Protein AF-A0A7K2E6H7-F1 (afdb_monomer_lite)

Foldseek 3Di:
DDDDDDDDDDDDDDDDDDDDDDDPDDDDPPPPPDPDDPPDDPQDPLLVLLVQLVVLVVLLVVLCVVQPDDPVRDDPVSNVSNVVSVVSNVVSVVVQVPDPPHDPDSVSSVVSRD

Sequence (114 aa):
MHRIAPLVVLAALAVGCASSQPAPAAPATTSTGRPAASTAPPRPGWCSLYDGWKQAGDTMASIERQHGSKVTTWPDDAYTRWERALTAQMNNADRLWGRTDVPKGWDARARACR

Structure (mmCIF, N/CA/C/O backbone):
data_AF-A0A7K2E6H7-F1
#
_entry.id   AF-A0A7K2E6H7-F1
#
loop_
_atom_site.group_PDB
_atom_site.id
_atom_site.type_symbol
_atom_site.label_atom_id
_atom_site.label_alt_id
_atom_site.label_comp_id
_atom_site.label_asym_id
_atom_site.label_entity_id
_atom_site.label_seq_id
_atom_site.pdbx_PDB_ins_code
_atom_site.Cartn_x
_atom_site.Cartn_y
_atom_site.Cartn_z
_atom_site.occupancy
_atom_site.B_iso_or_equiv
_atom_site.auth_seq_id
_atom_site.auth_comp_id
_atom_site.auth_asym_id
_atom_site.auth_atom_id
_atom_site.pdbx_PDB_model_num
ATOM 1 N N . MET A 1 1 ? 33.715 -71.979 6.664 1.00 39.31 1 MET A N 1
ATOM 2 C CA . MET A 1 1 ? 34.588 -72.550 5.616 1.00 39.31 1 MET A CA 1
ATOM 3 C C . MET A 1 1 ? 34.830 -71.487 4.554 1.00 39.31 1 MET A C 1
ATOM 5 O O . MET A 1 1 ? 33.956 -71.268 3.733 1.00 39.31 1 MET A O 1
ATOM 9 N N . HIS A 1 2 ? 35.957 -70.781 4.601 1.00 32.81 2 HIS A N 1
ATOM 10 C CA . HIS A 1 2 ? 36.511 -70.051 3.4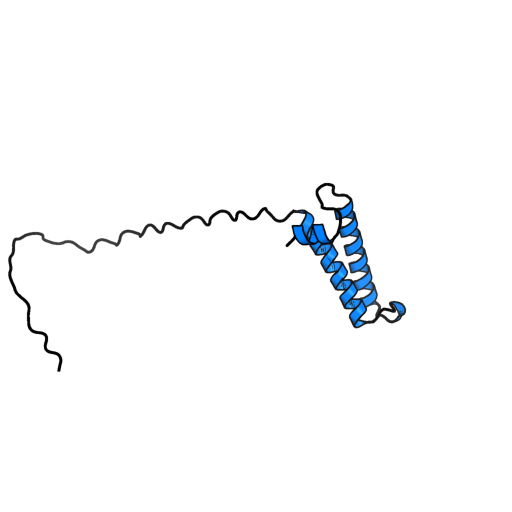57 1.00 32.81 2 HIS A CA 1
ATOM 11 C C . HIS A 1 2 ? 37.986 -70.440 3.407 1.00 32.81 2 HIS A C 1
ATOM 13 O O . HIS A 1 2 ? 38.725 -70.211 4.362 1.00 32.81 2 HIS A O 1
ATOM 19 N N . ARG A 1 3 ? 38.366 -71.141 2.338 1.00 31.80 3 ARG A N 1
ATOM 20 C CA . ARG A 1 3 ? 39.755 -71.435 1.995 1.00 31.80 3 ARG A CA 1
ATOM 21 C C . ARG A 1 3 ? 40.259 -70.254 1.175 1.00 31.80 3 ARG A C 1
ATOM 23 O O . ARG A 1 3 ? 39.662 -69.944 0.151 1.00 31.80 3 ARG A O 1
ATOM 30 N N . ILE A 1 4 ? 41.359 -69.650 1.601 1.00 33.56 4 ILE A N 1
ATOM 31 C CA . ILE A 1 4 ? 42.246 -68.910 0.708 1.00 33.56 4 ILE A CA 1
ATOM 32 C C . ILE A 1 4 ? 43.569 -69.671 0.739 1.00 33.56 4 ILE A C 1
ATOM 34 O O . ILE A 1 4 ? 44.168 -69.856 1.795 1.00 33.56 4 ILE A O 1
ATOM 38 N N . ALA A 1 5 ? 43.955 -70.175 -0.425 1.00 36.44 5 ALA A N 1
ATOM 39 C CA . ALA A 1 5 ? 45.274 -70.698 -0.749 1.00 36.44 5 ALA A CA 1
ATOM 40 C C . ALA A 1 5 ? 45.809 -69.848 -1.930 1.00 36.44 5 ALA A C 1
ATOM 42 O O . ALA A 1 5 ? 45.049 -69.056 -2.490 1.00 36.44 5 ALA A O 1
ATOM 43 N N . PRO A 1 6 ? 47.095 -69.933 -2.287 1.00 41.66 6 PRO A N 1
ATOM 44 C CA . PRO A 1 6 ? 48.097 -68.999 -1.793 1.00 41.66 6 PRO A CA 1
ATOM 45 C C . PRO A 1 6 ? 48.753 -68.190 -2.920 1.00 41.66 6 PRO A C 1
ATOM 47 O O . PRO A 1 6 ? 48.589 -68.461 -4.106 1.00 41.66 6 PRO A O 1
ATOM 50 N N . LEU A 1 7 ? 49.548 -67.212 -2.485 1.00 39.94 7 LEU A N 1
ATOM 51 C CA . LEU A 1 7 ? 50.581 -66.534 -3.258 1.00 39.94 7 LEU A CA 1
ATOM 52 C C . LEU A 1 7 ? 51.430 -67.483 -4.125 1.00 39.94 7 LEU A C 1
ATOM 54 O O . LEU A 1 7 ? 51.891 -68.524 -3.660 1.00 39.94 7 LEU A O 1
ATOM 58 N N . VAL A 1 8 ? 51.783 -66.983 -5.309 1.00 35.38 8 VAL A N 1
ATOM 59 C CA . VAL A 1 8 ? 53.061 -67.222 -6.002 1.00 35.38 8 VAL A CA 1
ATOM 60 C C . VAL A 1 8 ? 53.718 -65.826 -6.059 1.00 35.38 8 VAL A C 1
ATOM 62 O O . VAL A 1 8 ? 53.108 -64.918 -6.613 1.00 35.38 8 VAL A O 1
ATOM 65 N N . VAL A 1 9 ? 54.715 -65.477 -5.222 1.00 33.94 9 VAL A N 1
ATOM 66 C CA . VAL A 1 9 ? 56.165 -65.814 -5.276 1.00 33.94 9 VAL A CA 1
ATOM 67 C C . VAL A 1 9 ? 56.778 -65.252 -6.589 1.00 33.94 9 VAL A C 1
ATOM 69 O O . VAL A 1 9 ? 56.166 -65.406 -7.631 1.00 33.94 9 VAL A O 1
ATOM 72 N N . LEU A 1 10 ? 57.899 -64.529 -6.715 1.00 37.28 10 LEU A N 1
ATOM 73 C CA . LEU A 1 10 ? 59.202 -64.336 -6.048 1.00 37.28 10 LEU A CA 1
ATOM 74 C C . LEU A 1 10 ? 59.574 -62.833 -6.206 1.00 37.28 10 LEU A C 1
ATOM 76 O O . LEU A 1 10 ? 59.143 -62.209 -7.170 1.00 37.28 10 LEU A O 1
ATOM 80 N N . ALA A 1 11 ? 60.213 -62.168 -5.233 1.00 35.94 11 ALA A N 1
ATOM 81 C CA . ALA A 1 11 ? 61.676 -61.974 -5.086 1.00 35.94 11 ALA A CA 1
ATOM 82 C C . ALA A 1 11 ? 62.353 -61.305 -6.318 1.00 35.94 11 ALA A C 1
ATOM 84 O O . ALA A 1 11 ? 62.080 -61.683 -7.444 1.00 35.94 11 ALA A O 1
ATOM 85 N N . ALA A 1 12 ? 63.270 -60.340 -6.224 1.00 39.69 12 ALA A N 1
ATOM 86 C CA . ALA A 1 12 ? 64.194 -60.008 -5.151 1.00 39.69 12 ALA A CA 1
ATOM 87 C C . ALA A 1 12 ? 64.799 -58.593 -5.341 1.00 39.69 12 ALA A C 1
ATOM 89 O O . ALA A 1 12 ? 65.047 -58.157 -6.460 1.00 39.69 12 ALA A O 1
ATOM 90 N N . LEU A 1 13 ? 65.037 -57.926 -4.206 1.00 37.31 13 LEU A N 1
ATOM 91 C CA . LEU A 1 13 ? 66.273 -57.250 -3.767 1.00 37.31 13 LEU A CA 1
ATOM 92 C C . LEU A 1 13 ? 67.174 -56.537 -4.798 1.00 37.31 13 LEU A C 1
ATOM 94 O O . LEU A 1 13 ? 67.904 -57.188 -5.535 1.00 37.31 13 LEU A O 1
ATOM 98 N N . ALA A 1 14 ? 67.305 -55.215 -4.643 1.00 37.38 14 ALA A N 1
ATOM 99 C CA . ALA A 1 14 ? 68.593 -54.552 -4.371 1.00 37.38 14 ALA A CA 1
ATOM 100 C C . ALA A 1 14 ? 68.330 -53.095 -3.928 1.00 37.38 14 ALA A C 1
ATOM 102 O O . ALA A 1 14 ? 67.708 -52.330 -4.651 1.00 37.38 14 ALA A O 1
ATOM 103 N N . VAL A 1 15 ? 68.551 -52.774 -2.650 1.00 38.22 15 VAL A N 1
ATOM 104 C CA . VAL A 1 15 ? 69.741 -52.070 -2.118 1.00 38.22 15 VAL A CA 1
ATOM 105 C C . VAL A 1 15 ? 69.598 -50.544 -2.166 1.00 38.22 15 VAL A C 1
ATOM 107 O O . VAL A 1 15 ? 69.604 -49.934 -3.225 1.00 38.22 15 VAL A O 1
ATOM 110 N N . GLY A 1 16 ? 69.586 -49.953 -0.966 1.00 35.16 16 GLY A N 1
ATOM 111 C CA . GLY A 1 16 ? 70.008 -48.576 -0.719 1.00 35.16 16 GLY A CA 1
ATOM 112 C C . GLY A 1 16 ? 68.888 -47.542 -0.645 1.00 35.16 16 GLY A C 1
ATOM 113 O O . GLY A 1 16 ? 68.419 -47.069 -1.665 1.00 35.16 16 GLY A O 1
ATOM 114 N N . CYS A 1 17 ? 68.527 -47.116 0.568 1.00 33.31 17 CYS A N 1
ATOM 115 C CA . CYS A 1 17 ? 68.763 -45.731 0.990 1.00 33.31 17 CYS A CA 1
ATOM 116 C C . CYS A 1 17 ? 68.455 -45.596 2.484 1.00 33.31 17 CYS A C 1
ATOM 118 O O . CYS A 1 17 ? 67.369 -45.936 2.950 1.00 33.31 17 CYS A O 1
ATOM 120 N N . ALA A 1 18 ? 69.440 -45.120 3.238 1.00 38.91 18 ALA A N 1
ATOM 121 C CA . ALA A 1 18 ? 69.261 -44.715 4.617 1.00 38.91 18 ALA A CA 1
ATOM 122 C C . ALA A 1 18 ? 68.267 -43.543 4.705 1.00 38.91 18 ALA A C 1
ATOM 124 O O . ALA A 1 18 ? 68.304 -42.635 3.880 1.00 38.91 18 ALA A O 1
ATOM 125 N N . SER A 1 19 ? 67.441 -43.584 5.751 1.00 47.09 19 SER A N 1
ATOM 126 C CA . SER A 1 19 ? 66.839 -42.435 6.438 1.00 47.09 19 SER A CA 1
ATOM 127 C C . SER A 1 19 ? 66.040 -41.448 5.579 1.00 47.09 19 SER A C 1
ATOM 129 O O . SER A 1 19 ? 66.583 -40.519 4.988 1.00 47.09 19 SER A O 1
ATOM 131 N N . SER A 1 20 ? 64.711 -41.541 5.609 1.00 41.12 20 SER A N 1
ATOM 132 C CA . SER A 1 20 ? 63.852 -40.417 5.220 1.00 41.12 20 SER A CA 1
ATOM 133 C C . SER A 1 20 ? 62.664 -40.313 6.173 1.00 41.12 20 SER A C 1
ATOM 135 O O . SER A 1 20 ? 61.789 -41.174 6.202 1.00 41.12 20 SER A O 1
ATOM 137 N N . GLN A 1 21 ? 62.689 -39.260 6.996 1.00 46.56 21 GLN A N 1
ATOM 138 C CA . GLN A 1 21 ? 61.562 -38.766 7.790 1.00 46.56 21 GLN A CA 1
ATOM 139 C C . GLN A 1 21 ? 60.306 -38.596 6.916 1.00 46.56 21 GLN A C 1
ATOM 141 O O . GLN A 1 21 ? 60.438 -38.266 5.735 1.00 46.56 21 GLN A O 1
ATOM 146 N N . PRO A 1 22 ? 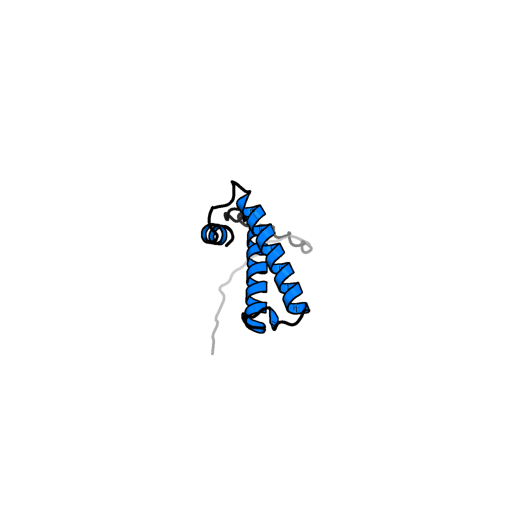59.090 -38.756 7.471 1.00 46.44 22 PRO A N 1
ATOM 147 C CA . PRO A 1 22 ? 57.869 -38.497 6.721 1.00 46.44 22 PRO A CA 1
ATOM 148 C C . PRO A 1 22 ? 57.822 -37.030 6.277 1.00 46.44 22 PRO A C 1
ATOM 150 O O . PRO A 1 22 ? 57.925 -36.113 7.093 1.00 46.44 22 PRO A O 1
ATOM 153 N N . ALA A 1 23 ? 57.675 -36.818 4.970 1.00 52.28 23 ALA A N 1
ATOM 154 C CA . ALA A 1 23 ? 57.418 -35.506 4.396 1.00 52.28 23 ALA A CA 1
ATOM 155 C C . ALA A 1 23 ? 56.022 -35.008 4.833 1.00 52.28 23 ALA A C 1
ATOM 157 O O . ALA A 1 23 ? 55.074 -35.799 4.835 1.00 52.28 23 ALA A O 1
ATOM 158 N N . PRO A 1 24 ? 55.855 -33.722 5.193 1.00 49.59 24 PRO A N 1
ATOM 159 C CA . PRO A 1 24 ? 54.535 -33.154 5.448 1.00 49.59 24 PRO A CA 1
ATOM 160 C C . PRO A 1 24 ? 53.691 -33.190 4.165 1.00 49.59 24 PRO A C 1
ATOM 162 O O . PRO A 1 24 ? 54.174 -32.863 3.081 1.00 49.59 24 PRO A O 1
ATOM 165 N N . ALA A 1 25 ? 52.432 -33.618 4.289 1.00 53.00 25 ALA A N 1
ATOM 166 C CA . ALA A 1 25 ? 51.503 -33.747 3.171 1.00 53.00 25 ALA A CA 1
ATOM 167 C C . ALA A 1 25 ? 51.336 -32.412 2.423 1.00 53.00 25 ALA A C 1
ATOM 169 O O . ALA A 1 25 ? 51.103 -31.368 3.034 1.00 53.00 25 ALA A O 1
ATOM 170 N N . ALA A 1 26 ? 51.438 -32.455 1.093 1.00 53.22 26 ALA A N 1
ATOM 171 C CA . ALA A 1 26 ? 51.179 -31.305 0.238 1.00 53.22 26 ALA A CA 1
ATOM 172 C C . ALA A 1 26 ? 49.718 -30.834 0.402 1.00 53.22 26 ALA A C 1
ATOM 174 O O . ALA A 1 26 ? 48.813 -31.673 0.450 1.00 53.22 26 ALA A O 1
ATOM 175 N N . PRO A 1 27 ? 49.453 -29.517 0.475 1.00 48.94 27 PRO A N 1
ATOM 176 C CA . PRO A 1 27 ? 48.090 -29.016 0.558 1.00 48.94 27 PRO A CA 1
ATOM 177 C C . PRO A 1 27 ? 47.339 -29.344 -0.737 1.00 48.94 27 PRO A C 1
ATOM 179 O O . PRO A 1 27 ? 47.759 -28.971 -1.834 1.00 48.94 27 PRO A O 1
ATOM 182 N N . ALA A 1 28 ? 46.211 -30.043 -0.600 1.00 48.03 28 ALA A N 1
ATOM 183 C CA . ALA A 1 28 ? 45.281 -30.277 -1.692 1.00 48.03 28 ALA A CA 1
ATOM 184 C C . ALA A 1 28 ? 44.797 -28.927 -2.237 1.00 48.03 28 ALA A C 1
ATOM 186 O O . ALA A 1 28 ? 44.253 -28.100 -1.503 1.00 48.03 28 ALA A O 1
ATOM 187 N N . THR A 1 29 ? 45.003 -28.686 -3.529 1.00 43.41 29 THR A N 1
ATOM 188 C CA . THR A 1 29 ? 44.472 -27.502 -4.201 1.00 43.41 29 THR A CA 1
ATOM 189 C C . THR A 1 29 ? 42.980 -27.724 -4.421 1.00 43.41 29 THR A C 1
ATOM 191 O O . THR A 1 29 ? 42.552 -28.307 -5.416 1.00 43.41 29 THR A O 1
ATOM 194 N N . THR A 1 30 ? 42.167 -27.297 -3.459 1.00 44.44 30 THR A N 1
ATOM 195 C CA . THR A 1 30 ? 40.716 -27.240 -3.624 1.00 44.44 30 THR A CA 1
ATOM 196 C C . THR A 1 30 ? 40.414 -26.197 -4.695 1.00 44.44 30 THR 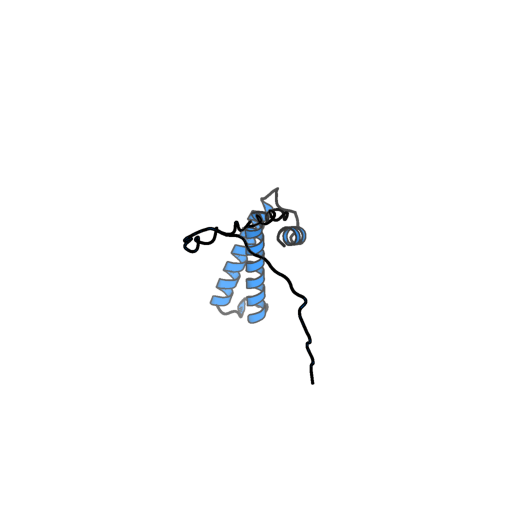A C 1
ATOM 198 O O . THR A 1 30 ? 40.466 -24.995 -4.439 1.00 44.44 30 THR A O 1
ATOM 201 N N . SER A 1 31 ? 40.112 -26.643 -5.915 1.00 45.59 31 SER A N 1
ATOM 202 C CA . SER A 1 31 ? 39.446 -25.789 -6.897 1.00 45.59 31 SER A CA 1
ATOM 203 C C . SER A 1 31 ? 38.032 -25.524 -6.398 1.00 45.59 31 SER A C 1
ATOM 205 O O . SER A 1 31 ? 37.098 -26.268 -6.689 1.00 45.59 31 SER A O 1
ATOM 207 N N . THR A 1 32 ? 37.875 -24.463 -5.610 1.00 54.97 32 THR A N 1
ATOM 208 C CA . THR A 1 32 ? 36.571 -23.861 -5.351 1.00 54.97 32 THR A CA 1
ATOM 209 C C . THR A 1 32 ? 36.076 -23.313 -6.681 1.00 54.97 32 THR A C 1
ATOM 211 O O . THR A 1 32 ? 36.474 -22.229 -7.109 1.00 54.97 32 THR A O 1
ATOM 214 N N . GLY A 1 33 ? 35.246 -24.094 -7.374 1.00 46.56 33 GLY A N 1
ATOM 215 C CA . GLY A 1 33 ? 34.521 -23.624 -8.544 1.00 46.56 33 GLY A CA 1
ATOM 216 C C . GLY A 1 33 ? 33.778 -22.347 -8.166 1.00 46.56 33 GLY A C 1
ATOM 217 O O . GLY A 1 33 ? 32.934 -22.358 -7.271 1.00 46.56 33 GLY A O 1
ATOM 218 N N . ARG A 1 34 ? 34.132 -21.230 -8.810 1.00 57.53 34 ARG A N 1
ATOM 219 C CA . ARG A 1 34 ? 33.370 -19.982 -8.726 1.00 57.53 34 ARG A CA 1
ATOM 220 C C . ARG A 1 34 ? 31.911 -20.336 -9.044 1.00 57.53 34 ARG A C 1
ATOM 222 O O . ARG A 1 34 ? 31.681 -20.871 -10.131 1.00 57.53 34 ARG A O 1
ATOM 229 N N . PRO A 1 35 ? 30.941 -20.072 -8.147 1.00 52.69 35 PRO A N 1
ATOM 230 C CA . PRO A 1 35 ? 29.545 -20.275 -8.486 1.00 52.69 35 PRO A CA 1
ATOM 231 C C . PRO A 1 35 ? 29.266 -19.480 -9.757 1.00 52.69 35 PRO A C 1
ATOM 233 O O . PRO A 1 35 ? 29.614 -18.296 -9.832 1.00 52.69 35 PRO A O 1
ATOM 236 N N . ALA A 1 36 ? 28.722 -20.148 -10.776 1.00 60.25 36 ALA A N 1
ATOM 237 C CA . ALA A 1 36 ? 28.281 -19.486 -11.992 1.00 60.25 36 ALA A CA 1
ATOM 238 C C . ALA A 1 36 ? 27.430 -18.280 -11.582 1.00 60.25 36 ALA A C 1
ATOM 240 O O . ALA A 1 36 ? 26.527 -18.416 -10.754 1.00 60.25 36 ALA A O 1
ATOM 241 N N . ALA A 1 37 ? 27.776 -17.095 -12.093 1.00 61.97 37 ALA A N 1
ATOM 242 C CA . ALA A 1 37 ? 27.009 -15.891 -11.825 1.00 61.97 37 ALA A CA 1
ATOM 243 C C . ALA A 1 37 ? 25.551 -16.190 -12.181 1.00 61.97 37 ALA A C 1
ATOM 245 O O . ALA A 1 37 ? 25.258 -16.559 -13.320 1.00 61.97 37 ALA A O 1
ATOM 246 N N . SER A 1 38 ? 24.671 -16.110 -11.180 1.00 59.28 38 SER A N 1
ATOM 247 C CA . SER A 1 38 ? 23.246 -16.362 -11.353 1.00 59.28 38 SER A CA 1
ATOM 248 C C . SER A 1 38 ? 22.765 -15.517 -12.529 1.00 59.28 38 SER A C 1
ATOM 250 O O . SER A 1 38 ? 22.839 -14.293 -12.483 1.00 59.28 38 SER A O 1
ATOM 252 N N . THR A 1 39 ? 22.331 -16.164 -13.611 1.00 65.69 39 THR A N 1
ATOM 253 C CA . THR A 1 39 ? 21.910 -15.498 -14.858 1.00 65.69 39 THR A CA 1
ATOM 254 C C . THR A 1 39 ? 20.531 -14.842 -14.714 1.00 65.69 39 THR A C 1
ATOM 256 O O . THR A 1 39 ? 19.983 -14.315 -15.678 1.00 65.69 39 THR A O 1
ATOM 259 N N . ALA A 1 40 ? 19.950 -14.879 -13.511 1.00 61.62 40 ALA A N 1
ATOM 260 C CA . ALA A 1 40 ? 18.725 -14.171 -13.206 1.00 61.62 40 ALA A CA 1
ATOM 261 C C . ALA A 1 40 ? 18.994 -12.657 -13.267 1.00 61.62 40 ALA A C 1
ATOM 263 O O . ALA A 1 40 ? 19.901 -12.174 -12.579 1.00 61.62 40 ALA A O 1
ATOM 264 N N . PRO A 1 41 ? 18.232 -11.896 -14.073 1.00 67.00 41 PRO A N 1
ATOM 265 C CA . PRO A 1 41 ? 18.335 -10.450 -14.051 1.00 67.00 41 PRO A CA 1
ATOM 266 C C . PRO A 1 41 ? 18.066 -9.939 -12.627 1.00 67.00 41 PRO A C 1
ATOM 268 O O . PRO A 1 41 ? 17.219 -10.495 -11.919 1.00 67.00 41 PRO A O 1
ATOM 271 N N . PRO A 1 42 ? 18.788 -8.900 -12.179 1.00 79.19 42 PRO A N 1
ATOM 272 C CA . PRO A 1 42 ? 18.601 -8.355 -10.846 1.00 79.19 42 PRO A CA 1
ATOM 273 C C . PRO A 1 42 ? 17.162 -7.864 -10.678 1.00 79.19 42 PRO A C 1
ATOM 275 O O . PRO A 1 42 ? 16.596 -7.234 -11.576 1.00 79.19 42 PRO A O 1
ATOM 278 N N . ARG A 1 43 ? 16.580 -8.139 -9.505 1.00 88.12 43 ARG A N 1
ATOM 279 C CA . ARG A 1 43 ? 15.238 -7.672 -9.144 1.00 88.12 43 ARG A CA 1
ATOM 280 C C . ARG A 1 43 ? 15.163 -6.151 -9.341 1.00 88.12 43 ARG A C 1
ATOM 282 O O . ARG A 1 43 ? 16.026 -5.447 -8.807 1.00 88.12 43 ARG A O 1
ATOM 289 N N . PRO A 1 44 ? 14.165 -5.623 -10.073 1.00 91.75 44 PRO A N 1
ATOM 290 C CA . PRO A 1 44 ? 14.069 -4.191 -10.314 1.00 91.75 44 PRO A CA 1
ATOM 291 C C . PRO A 1 44 ? 14.074 -3.389 -9.010 1.00 91.75 44 PRO A C 1
ATOM 293 O O . PRO A 1 44 ? 13.370 -3.725 -8.058 1.00 91.75 44 PRO A O 1
ATOM 296 N N . GLY A 1 45 ? 14.824 -2.285 -8.968 1.00 89.69 45 GLY A N 1
ATOM 297 C CA . GLY A 1 45 ? 14.951 -1.468 -7.753 1.00 89.69 45 GLY A CA 1
ATOM 298 C C . GLY A 1 45 ? 13.623 -0.874 -7.260 1.00 89.69 45 GLY A C 1
ATOM 299 O O . GLY A 1 45 ? 13.482 -0.563 -6.079 1.00 89.69 45 GLY A O 1
ATOM 300 N N . TRP A 1 46 ? 12.623 -0.750 -8.139 1.00 94.75 46 TRP A N 1
ATOM 301 C CA . TRP A 1 46 ? 11.271 -0.313 -7.781 1.00 94.75 46 TRP A CA 1
ATOM 302 C C . TRP A 1 46 ? 10.430 -1.396 -7.089 1.00 94.75 46 TRP A C 1
ATOM 304 O O . TRP A 1 46 ? 9.378 -1.069 -6.540 1.00 94.75 46 TRP A O 1
ATOM 314 N N . CYS A 1 47 ? 10.876 -2.657 -7.052 1.00 96.12 47 CYS A N 1
ATOM 315 C CA . CYS A 1 47 ? 10.132 -3.733 -6.396 1.00 96.12 47 CYS A CA 1
ATOM 316 C C . CYS A 1 47 ? 9.952 -3.517 -4.891 1.00 96.12 47 CYS A C 1
ATOM 318 O O . CYS A 1 47 ? 8.953 -3.963 -4.345 1.00 96.12 47 CYS A O 1
ATOM 320 N N . SER A 1 48 ? 10.835 -2.764 -4.230 1.00 95.69 48 SER A N 1
ATOM 321 C CA . SER A 1 48 ? 10.646 -2.367 -2.826 1.00 95.69 48 SER A CA 1
ATOM 322 C C . SER A 1 48 ? 9.406 -1.485 -2.619 1.00 95.69 48 SER A C 1
ATOM 324 O O . SER A 1 48 ? 8.705 -1.625 -1.620 1.00 95.69 48 SER A O 1
ATOM 326 N N . LEU A 1 49 ? 9.088 -0.611 -3.583 1.00 96.38 49 LEU A N 1
ATOM 327 C CA . LEU A 1 49 ? 7.869 0.206 -3.561 1.00 96.38 49 LEU A CA 1
ATOM 328 C C . LEU A 1 49 ? 6.629 -0.657 -3.786 1.00 96.38 49 LEU A C 1
ATOM 330 O O . LEU A 1 49 ? 5.607 -0.450 -3.140 1.00 96.38 49 LEU A O 1
ATOM 334 N N . TYR A 1 50 ? 6.724 -1.633 -4.693 1.00 97.12 50 TYR A N 1
ATOM 335 C CA . TYR A 1 50 ? 5.647 -2.591 -4.932 1.00 97.12 50 TYR A CA 1
ATOM 336 C C . TYR A 1 50 ? 5.384 -3.463 -3.697 1.00 97.12 50 TYR A C 1
ATOM 338 O O . TYR A 1 50 ? 4.230 -3.617 -3.300 1.00 97.12 50 TYR A O 1
ATOM 346 N N . ASP A 1 51 ? 6.437 -3.964 -3.050 1.00 97.12 51 ASP A N 1
ATOM 347 C CA . ASP A 1 51 ? 6.332 -4.739 -1.813 1.00 97.12 51 ASP A CA 1
ATOM 348 C C . ASP A 1 51 ? 5.689 -3.909 -0.696 1.00 97.12 51 ASP A C 1
ATOM 350 O O . ASP A 1 51 ? 4.770 -4.383 -0.032 1.00 97.12 51 ASP A O 1
ATOM 354 N N . GLY A 1 52 ? 6.107 -2.648 -0.535 1.00 97.81 52 GLY A N 1
ATOM 355 C CA . GLY A 1 52 ? 5.517 -1.732 0.442 1.00 97.81 52 GLY A CA 1
ATOM 356 C C . GLY A 1 52 ? 4.044 -1.419 0.159 1.00 97.81 52 GLY A C 1
ATOM 357 O O . GLY A 1 52 ? 3.228 -1.400 1.079 1.00 97.81 52 GLY A O 1
ATOM 358 N N . TRP A 1 53 ? 3.676 -1.218 -1.110 1.00 97.56 53 TRP A N 1
ATOM 359 C CA . TRP A 1 53 ? 2.278 -1.064 -1.525 1.00 97.56 53 TRP A CA 1
ATOM 360 C C . TRP A 1 53 ? 1.446 -2.308 -1.177 1.00 97.56 53 TRP A C 1
ATOM 362 O O . TRP A 1 53 ? 0.359 -2.192 -0.604 1.00 97.56 53 TRP A O 1
ATOM 372 N N . LYS A 1 54 ? 1.975 -3.498 -1.479 1.00 97.75 54 LYS A N 1
ATOM 373 C CA . LYS A 1 54 ? 1.304 -4.772 -1.215 1.00 97.75 54 LYS A CA 1
ATOM 374 C C . LYS A 1 54 ? 1.124 -5.003 0.285 1.00 97.75 54 LYS A C 1
ATOM 376 O O . LYS A 1 54 ? 0.009 -5.252 0.727 1.00 97.75 54 LYS A O 1
ATOM 381 N N . GLN A 1 55 ? 2.189 -4.850 1.071 1.00 98.44 55 GLN A N 1
ATOM 382 C CA . GLN A 1 55 ? 2.160 -5.037 2.522 1.00 98.44 55 GLN A CA 1
ATOM 383 C C . GLN A 1 55 ? 1.152 -4.102 3.205 1.00 98.44 55 GLN A C 1
ATOM 385 O O . GLN A 1 55 ? 0.447 -4.507 4.133 1.00 98.44 55 GLN A O 1
ATOM 390 N N . ALA A 1 56 ? 1.066 -2.854 2.747 1.00 98.44 56 ALA A N 1
ATOM 391 C CA . ALA A 1 56 ? 0.083 -1.902 3.239 1.00 98.44 56 ALA A CA 1
ATOM 392 C C . ALA A 1 56 ? -1.357 -2.349 2.925 1.00 98.44 56 ALA A C 1
ATOM 394 O O . ALA A 1 56 ? -2.214 -2.324 3.807 1.00 98.44 56 ALA A O 1
ATOM 395 N N . GLY A 1 57 ? -1.605 -2.846 1.708 1.00 98.06 57 GLY A N 1
ATOM 396 C CA . GLY A 1 57 ? -2.892 -3.442 1.334 1.00 98.06 57 GLY A CA 1
ATOM 397 C C . GLY A 1 57 ? -3.260 -4.661 2.172 1.00 98.06 57 GLY A C 1
ATOM 398 O O . GLY A 1 57 ? -4.366 -4.732 2.705 1.00 98.06 57 GLY A O 1
ATOM 399 N N . ASP A 1 58 ? -2.312 -5.577 2.363 1.00 98.25 58 ASP A N 1
ATOM 400 C CA . ASP A 1 58 ? -2.495 -6.769 3.194 1.00 98.25 58 ASP A CA 1
ATOM 401 C C . ASP A 1 58 ? -2.800 -6.392 4.655 1.00 98.25 58 ASP A C 1
ATOM 403 O O . ASP A 1 58 ? -3.616 -7.037 5.317 1.00 98.25 58 ASP A O 1
ATOM 407 N N . THR A 1 59 ? -2.189 -5.312 5.154 1.00 98.19 59 THR A N 1
ATOM 408 C CA . THR A 1 59 ? -2.455 -4.773 6.496 1.00 98.19 59 THR A CA 1
ATOM 409 C C . THR A 1 59 ? -3.882 -4.246 6.612 1.00 98.19 59 THR A C 1
ATOM 411 O O . THR A 1 59 ? -4.576 -4.608 7.562 1.00 98.19 59 THR A O 1
ATOM 414 N N . MET A 1 60 ? -4.342 -3.448 5.644 1.00 97.62 60 MET A N 1
ATOM 415 C CA . MET A 1 60 ? -5.719 -2.942 5.626 1.00 97.62 60 MET A CA 1
ATOM 416 C C . MET A 1 60 ? -6.735 -4.085 5.569 1.00 97.62 60 MET A C 1
ATOM 418 O O . MET A 1 60 ? -7.609 -4.169 6.429 1.00 97.62 60 MET A O 1
ATOM 422 N N . ALA A 1 61 ? -6.546 -5.035 4.650 1.00 97.25 61 ALA A N 1
ATOM 423 C CA . ALA A 1 61 ? -7.414 -6.204 4.515 1.00 97.25 61 ALA A CA 1
ATOM 424 C C . ALA A 1 61 ? -7.400 -7.108 5.763 1.00 97.25 61 ALA A C 1
ATOM 426 O O . ALA A 1 61 ? -8.367 -7.812 6.054 1.00 97.25 61 ALA A O 1
A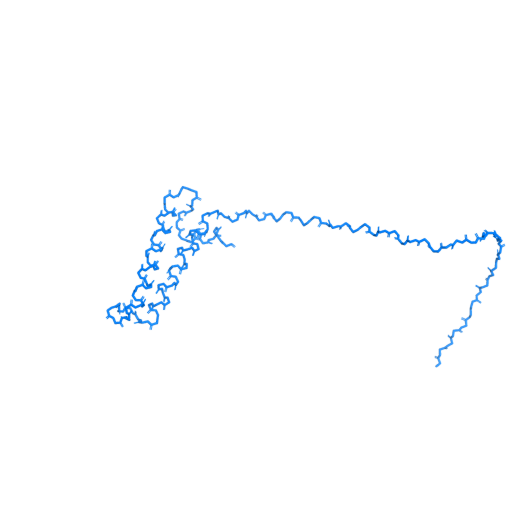TOM 427 N N . SER A 1 62 ? -6.296 -7.137 6.513 1.00 97.56 62 SER A N 1
ATOM 428 C CA . SER A 1 62 ? -6.228 -7.843 7.795 1.00 97.56 62 SER A CA 1
ATOM 429 C C . SER A 1 62 ? -7.100 -7.168 8.857 1.00 97.56 62 SER A C 1
ATOM 431 O O . SER A 1 62 ? -7.894 -7.844 9.509 1.00 97.56 62 SER A O 1
ATOM 433 N N . ILE A 1 63 ? -7.009 -5.841 8.985 1.00 96.81 63 ILE A N 1
ATOM 434 C CA . ILE A 1 63 ? -7.794 -5.060 9.954 1.00 96.81 63 ILE A CA 1
ATOM 435 C C . ILE A 1 63 ? -9.291 -5.145 9.624 1.00 96.81 63 ILE A C 1
ATOM 437 O O . ILE A 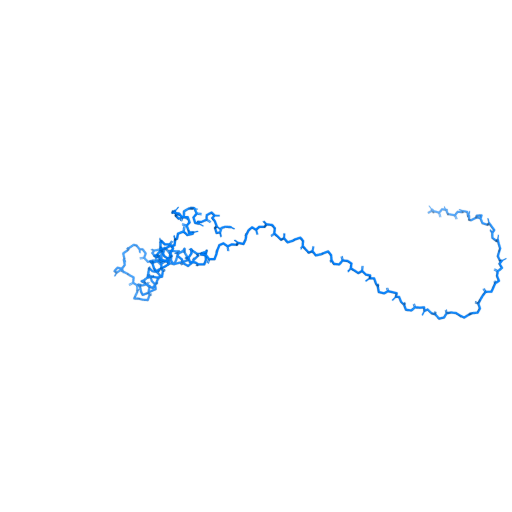1 63 ? -10.102 -5.439 10.501 1.00 96.81 63 ILE A O 1
ATOM 441 N N . GLU A 1 64 ? -9.656 -5.000 8.350 1.00 95.81 64 GLU A N 1
ATOM 442 C CA . GLU A 1 64 ? -11.045 -5.121 7.888 1.00 95.81 64 GLU A CA 1
ATOM 443 C C . GLU A 1 64 ? -11.635 -6.513 8.151 1.00 95.81 64 GLU A C 1
ATOM 445 O O . GLU A 1 64 ? -12.802 -6.633 8.518 1.00 95.81 64 GLU A O 1
ATOM 450 N N . ARG A 1 65 ? -10.841 -7.586 8.031 1.00 96.69 65 ARG A N 1
ATOM 451 C CA . ARG A 1 65 ? -11.295 -8.940 8.396 1.00 96.69 65 ARG A CA 1
ATOM 452 C C . ARG A 1 65 ? -11.504 -9.112 9.899 1.00 96.69 65 ARG A C 1
ATOM 454 O O . ARG A 1 65 ? -12.376 -9.879 10.292 1.00 96.69 65 ARG A O 1
ATOM 461 N N . GLN A 1 66 ? -10.707 -8.435 10.724 1.00 96.38 66 GLN A N 1
ATOM 462 C CA . GLN A 1 66 ? -10.793 -8.529 12.184 1.00 96.38 66 GLN A CA 1
ATOM 463 C C . GLN A 1 66 ? -11.986 -7.754 12.749 1.00 96.38 66 GLN A C 1
ATOM 465 O O . GLN A 1 66 ? -12.635 -8.232 13.676 1.00 96.38 66 GLN A O 1
ATOM 470 N N . HIS A 1 67 ? -12.284 -6.583 12.189 1.00 94.81 67 HIS A N 1
ATOM 471 C CA . HIS A 1 67 ? -13.282 -5.666 12.747 1.00 94.81 67 HIS A CA 1
ATOM 472 C C . HIS A 1 67 ? -14.521 -5.471 11.858 1.00 94.81 67 HIS A C 1
ATOM 474 O O . HIS A 1 67 ? -15.457 -4.768 12.239 1.00 94.81 67 HIS A O 1
ATOM 480 N N . GLY A 1 68 ? -14.557 -6.107 10.685 1.00 92.12 68 GLY A N 1
ATOM 481 C CA . GLY A 1 68 ? -15.617 -5.951 9.695 1.00 92.12 68 GLY A CA 1
ATOM 482 C C . GLY A 1 68 ? -15.481 -4.667 8.874 1.00 92.12 68 GLY A C 1
ATOM 483 O O . GLY A 1 68 ? -14.576 -3.861 9.065 1.00 92.12 68 GLY A O 1
ATOM 484 N N . SER A 1 69 ? -16.416 -4.452 7.948 1.00 87.38 69 SER A N 1
ATOM 485 C CA . SER A 1 69 ? -16.373 -3.340 6.984 1.00 87.38 69 SER A CA 1
ATOM 486 C C . SER A 1 69 ? -16.811 -1.980 7.543 1.00 87.38 69 SER A C 1
ATOM 488 O O . SER A 1 69 ? -16.634 -0.959 6.881 1.00 87.38 69 SER A O 1
ATOM 490 N N . LYS A 1 70 ? -17.404 -1.934 8.742 1.00 91.00 70 LYS A N 1
ATOM 491 C CA . LYS A 1 70 ? -17.878 -0.686 9.355 1.00 91.00 70 LYS A CA 1
ATOM 492 C C . LYS A 1 70 ? -16.787 -0.071 10.223 1.00 91.00 70 LYS A C 1
ATOM 494 O O . LYS A 1 70 ? -16.673 -0.390 11.397 1.00 91.00 70 LYS A O 1
ATOM 499 N N . VAL A 1 71 ? -16.043 0.873 9.654 1.00 88.81 71 VAL A N 1
ATOM 500 C CA . VAL A 1 71 ? -14.958 1.586 10.350 1.00 88.81 71 VAL A CA 1
ATOM 501 C C . VAL A 1 71 ? -15.421 2.255 11.654 1.00 88.81 71 VAL A C 1
ATOM 503 O O . VAL A 1 71 ? -14.673 2.303 12.621 1.00 88.81 71 VAL A O 1
ATOM 506 N N . THR A 1 72 ? -16.678 2.703 11.733 1.00 90.81 72 THR A N 1
ATOM 507 C CA . THR A 1 72 ? -17.244 3.340 12.937 1.00 90.81 72 THR A CA 1
ATOM 508 C C . THR A 1 72 ? -17.366 2.413 14.148 1.00 90.81 72 THR A C 1
ATOM 510 O O . THR A 1 72 ? -17.635 2.893 15.244 1.00 90.81 72 THR A O 1
ATOM 513 N N . THR A 1 73 ? -17.209 1.098 13.969 1.00 91.12 73 THR A N 1
ATOM 514 C CA . THR A 1 73 ? -17.238 0.115 15.063 1.00 91.12 73 THR A CA 1
ATOM 515 C C . THR A 1 73 ? -15.846 -0.369 15.454 1.00 91.12 73 THR A C 1
ATOM 517 O O . THR A 1 73 ? -15.724 -1.285 16.267 1.00 91.12 73 THR A O 1
ATOM 520 N N . TRP A 1 74 ? -14.797 0.172 14.835 1.00 96.06 74 TRP A N 1
ATOM 521 C CA . TRP A 1 74 ? -13.427 -0.223 15.118 1.00 96.06 74 TRP A CA 1
ATOM 522 C C . TRP A 1 74 ? -12.923 0.479 16.379 1.00 96.06 74 TRP A C 1
ATOM 524 O O . TRP A 1 74 ? -13.312 1.616 16.641 1.00 96.06 74 TRP A O 1
ATOM 534 N N . PRO A 1 75 ? -12.038 -0.162 17.154 1.00 96.19 75 PRO A N 1
ATOM 535 C CA . PRO A 1 75 ? -11.298 0.547 18.184 1.00 96.19 75 PRO A CA 1
ATOM 536 C C . PRO A 1 75 ? -10.318 1.551 17.541 1.00 96.19 75 PRO A C 1
ATOM 538 O O . PRO A 1 75 ? -9.834 1.342 16.422 1.00 96.19 75 PRO A O 1
ATOM 541 N N . ASP A 1 76 ? -10.026 2.648 18.246 1.00 95.50 76 ASP A N 1
ATOM 542 C CA . ASP A 1 76 ? -9.237 3.779 17.722 1.00 95.50 76 ASP A CA 1
ATOM 543 C C . ASP A 1 76 ? -7.844 3.365 17.218 1.00 95.50 76 ASP A C 1
ATOM 545 O O . ASP A 1 76 ? -7.323 3.909 16.238 1.00 95.50 76 ASP A O 1
ATOM 549 N N . ASP A 1 77 ? -7.225 2.373 17.860 1.00 96.94 77 ASP A N 1
ATOM 550 C CA . ASP A 1 77 ? -5.919 1.847 17.470 1.00 96.94 77 ASP A CA 1
ATOM 551 C C . ASP A 1 77 ? -5.977 1.108 16.123 1.00 96.94 77 ASP A C 1
ATOM 553 O O . ASP A 1 77 ? -5.070 1.260 15.296 1.00 96.94 77 ASP A O 1
ATOM 557 N N . ALA A 1 78 ? -7.055 0.361 15.867 1.00 96.88 78 ALA A N 1
ATOM 558 C CA . ALA A 1 78 ? -7.287 -0.314 14.596 1.00 96.88 78 ALA A CA 1
ATOM 559 C C . ALA A 1 78 ? -7.503 0.699 13.467 1.00 96.88 78 ALA A C 1
ATOM 561 O O . ALA A 1 78 ? -6.859 0.579 12.420 1.00 96.88 78 ALA A O 1
ATOM 562 N N . TYR A 1 79 ? -8.317 1.735 13.703 1.00 96.62 79 TYR A N 1
ATOM 563 C CA . TYR A 1 79 ? -8.490 2.839 12.754 1.00 96.62 79 TYR A CA 1
ATOM 564 C C . TYR A 1 79 ? -7.153 3.517 12.433 1.00 96.62 79 TYR A C 1
ATOM 566 O O . TYR A 1 79 ? -6.751 3.591 11.273 1.00 96.62 79 TYR A O 1
ATOM 574 N N . THR A 1 80 ? -6.399 3.916 13.460 1.00 97.75 80 THR A N 1
ATOM 575 C CA . THR A 1 80 ? -5.110 4.609 13.293 1.00 97.75 80 THR A CA 1
ATOM 576 C C . THR A 1 80 ? -4.086 3.754 12.535 1.00 97.75 80 THR A C 1
ATOM 578 O O . THR A 1 80 ? -3.237 4.261 11.793 1.00 97.75 80 THR A O 1
ATOM 581 N N . ARG A 1 81 ? -4.100 2.432 12.733 1.00 97.75 81 ARG A N 1
ATOM 582 C CA . ARG A 1 81 ? -3.229 1.507 11.994 1.00 97.75 81 ARG A CA 1
ATOM 583 C C . ARG A 1 81 ? -3.660 1.354 10.540 1.00 97.75 81 ARG A C 1
ATOM 585 O O . ARG A 1 81 ? -2.792 1.330 9.667 1.00 97.75 81 ARG A O 1
ATOM 592 N N . TRP A 1 82 ? -4.961 1.265 10.282 1.00 97.62 82 TRP A N 1
ATOM 593 C CA . TRP A 1 82 ? -5.498 1.199 8.927 1.00 97.62 82 TRP A CA 1
ATOM 594 C C . TRP A 1 82 ? -5.207 2.486 8.152 1.00 97.62 82 TRP A C 1
ATOM 596 O O . TRP A 1 82 ? -4.700 2.411 7.040 1.00 97.62 82 TRP A O 1
ATOM 606 N N . GLU A 1 83 ? -5.394 3.657 8.762 1.00 97.69 83 GLU A N 1
ATOM 607 C CA . GLU A 1 83 ? -5.119 4.959 8.138 1.00 97.69 83 GLU A CA 1
ATOM 608 C C . GLU A 1 83 ? -3.633 5.125 7.776 1.00 97.69 83 GLU A C 1
ATOM 610 O O . GLU A 1 83 ? -3.281 5.571 6.677 1.00 97.69 83 GLU A O 1
ATOM 615 N N . ARG A 1 84 ? -2.731 4.678 8.662 1.00 98.44 84 ARG A N 1
ATOM 616 C CA . ARG A 1 84 ? -1.290 4.626 8.368 1.00 98.44 84 ARG A CA 1
ATOM 617 C C . ARG A 1 84 ? -0.973 3.695 7.201 1.00 98.44 84 ARG A C 1
ATOM 619 O O . ARG A 1 84 ? -0.149 4.043 6.353 1.00 98.44 84 ARG A O 1
ATOM 626 N N . ALA A 1 85 ? -1.617 2.531 7.141 1.00 98.31 85 ALA A N 1
ATOM 627 C CA . ALA A 1 85 ? -1.452 1.601 6.032 1.00 98.31 85 ALA A CA 1
ATOM 628 C C . ALA A 1 85 ? -1.997 2.191 4.721 1.00 98.31 85 ALA A C 1
ATOM 630 O O . ALA A 1 85 ? -1.290 2.164 3.718 1.00 98.31 85 ALA A O 1
ATOM 631 N N . LEU A 1 86 ? -3.177 2.812 4.730 1.00 98.00 86 LEU A N 1
ATOM 632 C CA . LEU A 1 86 ? -3.747 3.491 3.566 1.00 98.00 86 LEU A CA 1
ATOM 633 C C . LEU A 1 86 ? -2.794 4.558 3.022 1.00 98.00 86 LEU A C 1
ATOM 635 O O . LEU A 1 86 ? -2.468 4.558 1.835 1.00 98.00 86 LEU A O 1
ATOM 639 N N . THR A 1 87 ? -2.276 5.410 3.906 1.00 98.56 87 THR A N 1
ATOM 640 C CA . THR A 1 87 ? -1.313 6.457 3.548 1.00 98.56 87 THR A CA 1
ATOM 641 C C . THR A 1 87 ? -0.059 5.863 2.902 1.00 98.56 87 THR A C 1
ATOM 643 O O . THR A 1 87 ? 0.394 6.326 1.854 1.00 98.56 87 THR A O 1
ATOM 646 N N . ALA A 1 88 ? 0.498 4.798 3.486 1.00 98.31 88 ALA A N 1
ATOM 647 C CA . ALA A 1 88 ? 1.651 4.106 2.918 1.00 98.31 88 ALA A CA 1
ATOM 648 C C . ALA A 1 88 ? 1.333 3.475 1.552 1.00 98.31 88 ALA A C 1
ATOM 650 O O . ALA A 1 88 ? 2.161 3.534 0.638 1.00 98.31 88 ALA A O 1
ATOM 651 N N . GLN A 1 89 ? 0.139 2.898 1.393 1.00 98.25 89 GLN A N 1
ATOM 652 C CA . GLN A 1 89 ? -0.296 2.308 0.134 1.00 98.25 89 GLN A CA 1
ATOM 653 C C . GLN A 1 89 ? -0.387 3.374 -0.965 1.00 98.25 89 GLN A C 1
ATOM 655 O O . GLN A 1 89 ? 0.195 3.182 -2.035 1.00 98.25 89 GLN A O 1
ATOM 660 N N . MET A 1 90 ? -1.049 4.502 -0.695 1.00 98.25 90 MET A N 1
ATOM 661 C CA . MET A 1 90 ? -1.182 5.614 -1.641 1.00 98.25 90 MET A CA 1
ATOM 662 C C . MET A 1 90 ? 0.183 6.193 -2.025 1.00 98.25 90 MET A C 1
ATOM 664 O O . MET A 1 90 ? 0.504 6.273 -3.208 1.00 98.25 90 MET A O 1
ATOM 668 N N . ASN A 1 91 ? 1.043 6.478 -1.044 1.00 98.19 91 ASN A N 1
ATOM 669 C CA . ASN A 1 91 ? 2.378 7.027 -1.296 1.00 98.19 91 ASN A CA 1
ATOM 670 C C . ASN A 1 91 ? 3.240 6.103 -2.169 1.00 98.19 91 ASN A C 1
ATOM 672 O O . ASN A 1 91 ? 3.943 6.557 -3.074 1.00 98.19 91 ASN A O 1
ATOM 676 N N . ASN A 1 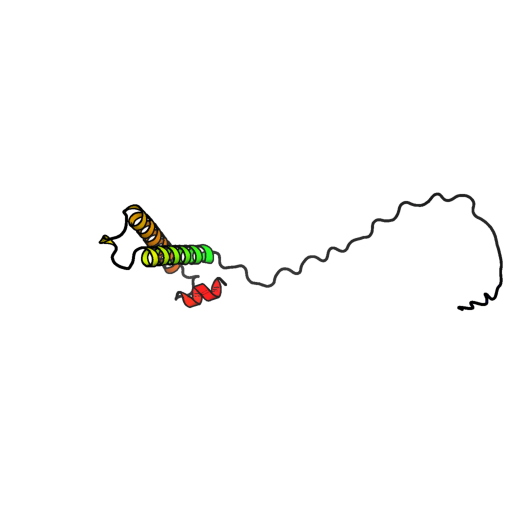92 ? 3.203 4.792 -1.918 1.00 97.81 92 ASN A N 1
ATOM 677 C CA . ASN A 1 92 ? 3.938 3.832 -2.739 1.00 97.81 92 ASN A CA 1
ATOM 678 C C . ASN A 1 92 ? 3.333 3.703 -4.145 1.00 97.81 92 ASN A C 1
ATOM 680 O O . ASN A 1 92 ? 4.084 3.593 -5.117 1.00 97.81 92 ASN A O 1
ATOM 684 N N . ALA A 1 93 ? 2.004 3.760 -4.272 1.00 96.12 93 ALA A N 1
ATOM 685 C CA . ALA A 1 93 ? 1.330 3.751 -5.566 1.00 96.12 93 ALA A CA 1
ATOM 686 C C . ALA A 1 93 ? 1.694 4.975 -6.413 1.00 96.12 93 ALA A C 1
ATOM 688 O O . ALA A 1 93 ? 2.066 4.805 -7.574 1.00 96.12 93 ALA A O 1
ATOM 689 N N . ASP A 1 94 ? 1.679 6.173 -5.835 1.00 96.19 94 ASP A N 1
ATOM 690 C CA . ASP A 1 94 ? 2.034 7.413 -6.530 1.00 96.19 94 ASP A CA 1
ATOM 691 C C . ASP A 1 94 ? 3.487 7.398 -7.005 1.00 96.19 94 ASP A C 1
ATOM 693 O O . ASP A 1 94 ? 3.778 7.685 -8.170 1.00 96.19 94 ASP A O 1
ATOM 697 N N . ARG A 1 95 ? 4.411 6.952 -6.146 1.00 95.62 95 ARG A N 1
ATOM 698 C CA . ARG A 1 95 ? 5.826 6.791 -6.514 1.00 95.62 95 ARG A CA 1
ATOM 699 C C . ARG A 1 95 ? 6.028 5.775 -7.636 1.00 95.62 95 ARG A C 1
ATOM 701 O O . ARG A 1 95 ? 6.942 5.938 -8.440 1.00 95.62 95 ARG A O 1
ATOM 708 N N . LEU A 1 96 ? 5.203 4.731 -7.706 1.00 95.56 96 LEU A N 1
ATOM 709 C CA . LEU A 1 96 ? 5.225 3.767 -8.809 1.00 95.56 96 LEU A CA 1
ATOM 710 C C . LEU A 1 96 ? 4.591 4.333 -10.085 1.00 95.56 96 LEU A C 1
ATOM 712 O O . LEU A 1 96 ? 5.046 4.007 -11.180 1.00 95.56 96 LEU A O 1
ATOM 716 N N . TRP A 1 97 ? 3.546 5.155 -9.977 1.00 89.50 97 TRP A N 1
ATOM 717 C CA . TRP A 1 97 ? 2.883 5.759 -11.134 1.00 89.50 97 TRP A CA 1
ATOM 718 C C . TRP A 1 97 ? 3.689 6.879 -11.784 1.00 89.50 97 TRP A C 1
ATOM 720 O O . TRP A 1 97 ? 3.629 7.011 -13.008 1.00 89.50 97 TRP A O 1
ATOM 730 N N . GLY A 1 98 ? 4.480 7.615 -11.001 1.00 89.44 98 GLY A N 1
ATOM 731 C CA . GLY A 1 98 ? 5.395 8.647 -11.498 1.00 89.44 98 GLY A CA 1
ATOM 732 C C . GLY A 1 98 ? 6.627 8.107 -12.232 1.00 89.44 98 GLY A C 1
ATOM 733 O O . GLY A 1 98 ? 7.394 8.884 -12.795 1.00 89.44 98 GLY A O 1
ATOM 734 N N . ARG A 1 99 ? 6.839 6.786 -12.243 1.00 92.12 99 ARG A N 1
ATOM 735 C CA . ARG A 1 99 ? 7.997 6.151 -12.877 1.00 92.12 99 ARG A CA 1
ATOM 736 C C . ARG A 1 99 ? 7.683 5.650 -14.282 1.00 92.12 99 ARG A C 1
ATOM 738 O O . ARG A 1 99 ? 6.670 4.993 -14.517 1.00 92.12 99 ARG A O 1
ATOM 745 N N . THR A 1 100 ? 8.592 5.926 -15.212 1.00 91.44 100 THR A N 1
ATOM 746 C CA . THR A 1 100 ? 8.515 5.477 -16.612 1.00 91.44 100 THR A CA 1
ATOM 747 C C . THR A 1 100 ? 9.098 4.079 -16.817 1.00 91.44 100 THR A C 1
ATOM 749 O O . THR A 1 100 ? 8.716 3.396 -17.761 1.00 91.44 100 THR A O 1
ATOM 752 N N . ASP A 1 101 ? 9.974 3.628 -15.916 1.00 90.69 101 ASP A N 1
ATOM 753 C CA . ASP A 1 101 ? 10.622 2.310 -15.929 1.00 90.69 101 ASP A CA 1
ATOM 754 C C . ASP A 1 101 ? 9.794 1.205 -15.243 1.00 90.69 101 ASP A C 1
ATOM 756 O O . ASP A 1 101 ? 10.223 0.054 -15.146 1.00 90.69 101 ASP A O 1
ATOM 760 N N . VAL A 1 102 ? 8.600 1.548 -14.754 1.00 92.81 102 VAL A N 1
ATOM 761 C CA . VAL A 1 102 ? 7.688 0.630 -14.067 1.00 92.81 102 VAL A CA 1
ATOM 762 C C . VAL A 1 102 ? 6.571 0.205 -15.025 1.00 92.81 102 VAL A C 1
ATOM 764 O O . VAL A 1 102 ? 5.870 1.070 -15.561 1.00 92.81 102 VAL A O 1
ATOM 767 N N . PRO A 1 103 ? 6.317 -1.107 -15.199 1.00 91.38 103 PRO A N 1
ATOM 768 C CA . PRO A 1 103 ? 5.190 -1.585 -15.988 1.00 91.38 103 PRO A CA 1
ATOM 769 C C . PRO A 1 103 ? 3.860 -0.981 -15.525 1.00 91.38 103 PRO A C 1
ATOM 771 O O . PRO A 1 103 ? 3.591 -0.841 -14.324 1.00 91.38 103 PRO A O 1
ATOM 774 N N . LYS A 1 104 ? 2.996 -0.646 -16.487 1.00 89.12 104 LYS A N 1
ATOM 775 C CA . LYS A 1 104 ? 1.619 -0.252 -16.188 1.00 89.12 104 LYS A CA 1
ATOM 776 C C . LYS A 1 104 ? 0.836 -1.483 -15.717 1.00 89.12 104 LYS A C 1
ATOM 778 O O . LYS A 1 104 ? 0.946 -2.560 -16.296 1.00 89.12 104 LYS A O 1
ATOM 783 N N . GLY A 1 105 ? 0.036 -1.299 -14.671 1.00 91.75 105 GLY A N 1
ATOM 784 C CA . GLY A 1 105 ? -0.803 -2.348 -14.089 1.00 91.75 105 GLY A CA 1
ATOM 785 C C . GLY A 1 105 ? -0.118 -3.153 -12.982 1.00 91.75 105 GLY A C 1
ATOM 786 O O . GLY A 1 105 ? 1.076 -3.450 -13.027 1.00 91.75 105 GLY A O 1
ATOM 787 N N . TRP A 1 106 ? -0.902 -3.519 -11.969 1.00 92.06 106 TRP A N 1
ATOM 788 C CA . TRP A 1 106 ? -0.409 -4.208 -10.776 1.00 92.06 106 TRP A CA 1
ATOM 789 C C . TRP A 1 106 ? 0.057 -5.641 -11.048 1.00 92.06 106 TRP A C 1
ATOM 791 O O . TRP A 1 106 ? 1.061 -6.054 -10.477 1.00 92.06 106 TRP A O 1
ATOM 801 N N . ASP A 1 107 ? -0.574 -6.365 -11.976 1.00 94.56 107 ASP A N 1
ATOM 802 C CA . ASP A 1 107 ? -0.171 -7.738 -12.323 1.00 94.56 107 ASP A CA 1
ATOM 803 C C . ASP A 1 107 ? 1.171 -7.800 -13.051 1.00 94.56 107 ASP A C 1
ATOM 805 O O . ASP A 1 107 ? 1.986 -8.690 -12.807 1.00 94.56 107 ASP A O 1
ATOM 809 N N . ALA A 1 108 ? 1.429 -6.845 -13.947 1.00 93.38 108 ALA A N 1
ATOM 810 C CA . ALA A 1 108 ? 2.713 -6.752 -14.632 1.00 93.38 108 ALA A CA 1
ATOM 811 C C . ALA A 1 108 ? 3.837 -6.442 -13.636 1.00 93.38 108 ALA A C 1
ATOM 813 O O . ALA A 1 108 ? 4.898 -7.063 -13.691 1.00 93.38 108 ALA A O 1
ATOM 814 N N . ARG A 1 109 ? 3.565 -5.550 -12.675 1.00 94.44 109 ARG A N 1
ATOM 815 C CA . ARG A 1 109 ? 4.480 -5.260 -11.565 1.00 94.44 109 ARG A CA 1
ATOM 816 C C . ARG A 1 109 ? 4.723 -6.492 -10.699 1.00 94.44 109 ARG A C 1
ATOM 818 O O . ARG A 1 109 ? 5.869 -6.817 -10.416 1.00 94.44 109 ARG A O 1
ATOM 825 N N . ALA A 1 110 ? 3.658 -7.219 -10.361 1.00 94.06 110 ALA A N 1
ATOM 826 C CA . ALA A 1 110 ? 3.738 -8.456 -9.598 1.00 94.06 110 ALA A CA 1
ATOM 827 C C . ALA A 1 110 ? 4.637 -9.484 -10.290 1.00 94.06 110 ALA A C 1
ATOM 829 O O . ALA A 1 110 ? 5.505 -10.062 -9.648 1.00 94.06 110 ALA A O 1
ATOM 830 N N . ARG A 1 111 ? 4.456 -9.700 -11.600 1.00 93.38 111 ARG A N 1
ATOM 831 C CA . ARG A 1 111 ? 5.273 -10.642 -12.382 1.00 93.38 111 ARG A CA 1
ATOM 832 C C . ARG A 1 111 ? 6.746 -10.248 -12.433 1.00 93.38 111 ARG A C 1
ATOM 834 O O . ARG A 1 111 ? 7.586 -11.130 -12.361 1.00 93.38 111 ARG A O 1
ATOM 841 N N . ALA A 1 112 ? 7.049 -8.956 -12.531 1.00 91.69 112 ALA A N 1
ATOM 842 C CA . ALA A 1 112 ? 8.424 -8.461 -12.583 1.00 91.69 112 ALA A CA 1
ATOM 843 C C . ALA A 1 112 ? 9.147 -8.466 -11.219 1.00 91.69 112 ALA A C 1
ATOM 845 O O . ALA A 1 112 ? 10.363 -8.296 -11.184 1.00 91.69 112 ALA A O 1
ATOM 846 N N . CYS A 1 113 ? 8.421 -8.654 -10.112 1.00 92.44 113 CYS A N 1
ATOM 847 C CA . CYS A 1 113 ? 8.979 -8.681 -8.756 1.00 92.44 113 CYS A CA 1
ATOM 848 C C . CYS A 1 113 ? 8.976 -10.063 -8.085 1.00 92.44 113 CYS A C 1
ATOM 850 O O . CYS A 1 113 ? 9.346 -10.127 -6.906 1.00 92.44 113 CYS A O 1
ATOM 852 N N . ARG A 1 114 ? 8.542 -11.109 -8.803 1.00 84.69 114 ARG A N 1
ATOM 853 C CA . ARG A 1 114 ? 8.648 -12.530 -8.425 1.00 84.69 114 ARG A CA 1
ATOM 854 C C . ARG A 1 114 ? 10.030 -13.066 -8.770 1.00 84.69 114 ARG A C 1
ATOM 856 O O . ARG A 1 114 ? 10.513 -13.899 -7.980 1.00 84.69 114 ARG A O 1
#

Radius of gyration: 35.82 Å; chains: 1; bounding box: 88×81×35 Å

pLDDT: mean 76.98, std 24.49, range [31.8, 98.56]

Secondary structure (DSSP, 8-state):
--------------------PPPPPPPP----PPPPP--SPPPPTTHHHHHHHHHHHHHHHHHHHHH-S-GGGS-HHHHHHHHHHHHHHHHHHHHHHT-SSSPSSHHHHHHHT-